Protein AF-A0A931H0Q5-F1 (afdb_monomer_lite)

pLDDT: mean 84.41, std 15.45, range [53.09, 98.56]

Foldseek 3Di:
DVVVVVVVVVVVVVVVVPPPPDPPVVPPDDPVDDDDQDDDDVVVVVVLVVVLVVLVVVLVVLVVQLVVDPDDVSNVVSVVVNVVSVVVNVVSVVVNVSNVVSD

Structure (mmCIF, N/CA/C/O backbone):
data_AF-A0A931H0Q5-F1
#
_entry.id   AF-A0A931H0Q5-F1
#
loop_
_atom_site.group_PDB
_atom_site.id
_atom_site.type_symbol
_atom_site.label_atom_id
_atom_site.label_alt_id
_atom_site.label_comp_id
_atom_site.label_asym_id
_atom_site.label_entity_id
_atom_site.label_seq_id
_atom_site.pdbx_PDB_ins_code
_atom_site.Cartn_x
_atom_site.Cartn_y
_atom_site.Cartn_z
_atom_site.occupancy
_atom_site.B_iso_or_equiv
_atom_site.auth_seq_id
_atom_site.auth_comp_id
_atom_site.auth_asym_id
_atom_site.auth_atom_id
_atom_site.pdbx_PDB_model_num
ATOM 1 N N . MET A 1 1 ? 8.421 55.128 8.361 1.00 53.09 1 MET A N 1
ATOM 2 C CA . MET A 1 1 ? 7.826 54.590 9.611 1.00 53.09 1 MET A CA 1
ATOM 3 C C . MET A 1 1 ? 6.605 53.692 9.401 1.00 53.09 1 MET A C 1
ATOM 5 O O . MET A 1 1 ? 6.525 52.691 10.092 1.00 53.09 1 MET A O 1
ATOM 9 N N . ARG A 1 2 ? 5.688 53.962 8.454 1.00 54.03 2 ARG A N 1
ATOM 10 C CA . ARG A 1 2 ? 4.506 53.096 8.216 1.00 54.03 2 ARG A CA 1
ATOM 11 C C . ARG A 1 2 ? 4.838 51.664 7.751 1.00 54.03 2 ARG A C 1
ATOM 13 O O . ARG A 1 2 ? 4.201 50.730 8.210 1.00 54.03 2 ARG A O 1
ATOM 20 N N . LEU A 1 3 ? 5.878 51.490 6.931 1.00 53.62 3 LEU A N 1
ATOM 21 C CA . LEU A 1 3 ? 6.306 50.177 6.411 1.00 53.62 3 LEU A CA 1
ATOM 22 C C . LEU A 1 3 ? 6.907 49.238 7.475 1.00 53.62 3 LEU A C 1
ATOM 24 O O . LEU A 1 3 ? 6.780 48.027 7.347 1.00 53.62 3 LEU A O 1
ATOM 28 N N . LEU A 1 4 ? 7.520 49.785 8.533 1.00 55.16 4 LEU A N 1
ATOM 29 C CA . LEU A 1 4 ? 8.087 49.005 9.645 1.00 55.16 4 LEU A CA 1
ATOM 30 C C . LEU A 1 4 ? 7.005 48.483 10.600 1.00 55.16 4 LEU A C 1
ATOM 32 O O . LEU A 1 4 ? 7.161 47.417 11.183 1.00 55.16 4 LEU A O 1
ATOM 36 N N . LEU A 1 5 ? 5.890 49.209 10.738 1.00 60.53 5 LEU A N 1
ATOM 37 C CA . LEU A 1 5 ? 4.767 48.764 11.564 1.00 60.53 5 LEU A CA 1
ATOM 38 C C . LEU A 1 5 ? 4.048 47.563 10.929 1.00 60.53 5 LEU A C 1
ATOM 40 O O . LEU A 1 5 ? 3.652 46.635 11.628 1.00 60.53 5 LEU A O 1
ATOM 44 N N . SER A 1 6 ? 3.910 47.568 9.599 1.00 62.16 6 SER A N 1
ATOM 45 C CA . SER A 1 6 ? 3.227 46.509 8.848 1.00 62.16 6 SER A CA 1
ATOM 46 C C . SER A 1 6 ? 3.966 45.169 8.906 1.00 62.16 6 SER A C 1
ATOM 48 O O . SER A 1 6 ? 3.329 44.129 9.056 1.00 62.16 6 SER A O 1
ATOM 50 N N . THR A 1 7 ? 5.300 45.175 8.835 1.00 64.62 7 THR A N 1
ATOM 51 C CA . THR A 1 7 ? 6.115 43.952 8.925 1.00 64.6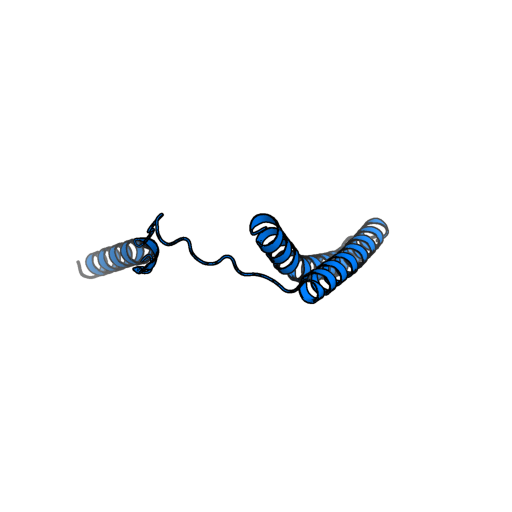2 7 THR A CA 1
ATOM 52 C C . THR A 1 7 ? 6.122 43.353 10.327 1.00 64.62 7 THR A C 1
ATOM 54 O O . THR A 1 7 ? 6.018 42.136 10.459 1.00 64.62 7 THR A O 1
ATOM 57 N N . VAL A 1 8 ? 6.160 44.182 11.375 1.00 68.75 8 VAL A N 1
ATOM 58 C CA . VAL A 1 8 ? 6.061 43.707 12.767 1.00 68.75 8 VAL A CA 1
ATOM 59 C C . VAL A 1 8 ? 4.688 43.077 13.043 1.00 68.75 8 VAL A C 1
ATOM 61 O O . VAL A 1 8 ? 4.612 42.031 13.686 1.00 68.75 8 VAL A O 1
ATOM 64 N N . LEU A 1 9 ? 3.608 43.647 12.497 1.00 65.75 9 LEU A N 1
ATOM 65 C CA . LEU A 1 9 ? 2.248 43.118 12.663 1.00 65.75 9 LEU A CA 1
ATOM 66 C C . LEU A 1 9 ? 2.040 41.769 11.943 1.00 65.75 9 LEU A C 1
ATOM 68 O O . LEU A 1 9 ? 1.378 40.874 12.473 1.00 65.75 9 LEU A O 1
ATOM 72 N N . LEU A 1 10 ? 2.638 41.592 1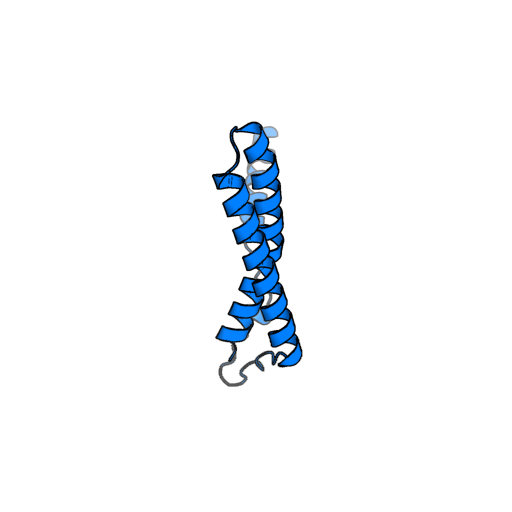0.760 1.00 65.31 10 LEU A N 1
ATOM 73 C CA . LEU A 1 10 ? 2.607 40.331 10.006 1.00 65.31 10 LEU A CA 1
ATOM 74 C C . LEU A 1 10 ? 3.381 39.213 10.720 1.00 65.31 10 LEU A C 1
ATOM 76 O O . LEU A 1 10 ? 2.886 38.091 10.823 1.00 65.31 10 LEU A O 1
ATOM 80 N N . LEU A 1 11 ? 4.555 39.527 11.275 1.00 62.38 11 LEU A N 1
ATOM 81 C CA . LEU A 1 11 ? 5.357 38.585 12.063 1.00 62.38 11 LEU A CA 1
ATOM 82 C C . LEU A 1 11 ? 4.653 38.161 13.359 1.00 62.38 11 LEU A C 1
ATOM 84 O O . LEU A 1 11 ? 4.619 36.972 13.669 1.00 62.38 11 LEU A O 1
ATOM 88 N N . ALA A 1 12 ? 4.028 39.097 14.078 1.00 61.41 12 ALA A N 1
ATOM 89 C CA . ALA A 1 12 ? 3.260 38.779 15.284 1.00 61.41 12 ALA A CA 1
ATOM 90 C C . ALA A 1 12 ? 2.064 37.853 14.983 1.00 61.41 12 ALA A C 1
ATOM 92 O O . ALA A 1 12 ? 1.782 36.926 15.742 1.00 61.41 12 ALA A O 1
ATOM 93 N N . SER A 1 13 ? 1.404 38.057 13.838 1.00 60.31 13 SER A N 1
ATOM 94 C CA . SER A 1 13 ? 0.270 37.232 13.398 1.00 60.31 13 SER A CA 1
ATOM 95 C C . SER A 1 13 ? 0.697 35.806 13.022 1.00 60.31 13 SER A C 1
ATOM 97 O O . SER A 1 13 ? -0.001 34.845 13.345 1.00 60.31 13 SER A O 1
ATOM 99 N N . ALA A 1 14 ? 1.872 35.650 12.400 1.00 60.75 14 ALA A N 1
ATOM 100 C CA . ALA A 1 14 ? 2.432 34.341 12.062 1.00 60.75 14 ALA A CA 1
ATOM 101 C C . ALA A 1 14 ? 2.768 33.512 13.316 1.00 60.75 14 ALA A C 1
ATOM 103 O O . ALA A 1 14 ? 2.457 32.322 13.364 1.00 60.75 14 ALA A O 1
ATOM 104 N N . VAL A 1 15 ? 3.321 34.143 14.359 1.00 60.41 15 VAL A N 1
ATOM 105 C CA . VAL A 1 15 ? 3.658 33.467 15.627 1.00 60.41 15 VAL A CA 1
ATOM 106 C C . VAL A 1 15 ? 2.401 33.025 16.386 1.00 60.41 15 VAL A C 1
ATOM 108 O O . VAL A 1 15 ? 2.367 31.919 16.918 1.00 60.41 15 VAL A O 1
ATOM 111 N N . LEU A 1 16 ? 1.334 33.830 16.374 1.00 57.47 16 LEU A N 1
ATOM 112 C CA . LEU A 1 16 ? 0.059 33.475 17.012 1.00 57.47 16 LEU A CA 1
ATOM 113 C C . LEU A 1 16 ? -0.684 32.345 16.280 1.00 57.47 16 LEU A C 1
ATOM 115 O O . LEU A 1 16 ? -1.355 31.545 16.925 1.00 57.47 16 LEU A O 1
ATOM 119 N N . SER A 1 17 ? -0.524 32.231 14.957 1.00 57.19 17 SER A N 1
ATOM 120 C CA . SER A 1 17 ? -1.108 31.131 14.170 1.00 57.19 17 SER A CA 1
ATOM 121 C C . SER A 1 17 ? -0.407 29.777 14.364 1.00 57.19 17 SER A C 1
ATOM 123 O O . SER A 1 17 ? -0.976 28.739 14.033 1.00 57.19 17 SER A O 1
ATOM 125 N N . GLY A 1 18 ? 0.816 29.779 14.913 1.00 53.47 18 GLY A N 1
ATOM 126 C CA . GLY A 1 18 ? 1.593 28.570 15.208 1.00 53.47 18 GLY A CA 1
ATOM 127 C C . GLY A 1 18 ? 1.211 27.883 16.522 1.00 53.47 18 GLY A C 1
ATOM 128 O O . GLY A 1 18 ? 1.576 26.728 16.742 1.00 53.47 18 GLY A O 1
ATOM 129 N N . CYS A 1 19 ? 0.447 28.555 17.387 1.00 60.47 19 CYS A N 1
ATOM 130 C CA . CYS A 1 19 ? -0.138 27.937 18.567 1.00 60.47 19 CYS A CA 1
ATOM 131 C C . CYS A 1 19 ? -1.377 27.152 18.135 1.00 60.47 19 CYS A C 1
ATOM 133 O O . CYS A 1 19 ? -2.483 27.688 18.095 1.00 60.47 19 CYS A O 1
ATOM 135 N N . ALA A 1 20 ? -1.192 25.876 17.796 1.00 60.34 20 ALA A N 1
ATOM 136 C CA . ALA A 1 20 ? -2.296 24.938 17.674 1.00 60.34 20 ALA A CA 1
ATOM 137 C C . ALA A 1 20 ? -3.119 24.996 18.971 1.00 60.34 20 ALA A C 1
ATOM 139 O O . ALA A 1 20 ? -2.680 24.514 20.016 1.00 60.34 20 ALA A O 1
ATOM 140 N N . VAL A 1 21 ? -4.286 25.642 18.925 1.00 69.75 21 VAL A N 1
ATOM 141 C CA . VAL A 1 21 ? -5.230 25.661 20.042 1.00 69.75 21 VAL A CA 1
ATOM 142 C C . VAL A 1 21 ? -5.702 24.227 20.211 1.00 69.75 21 VAL A C 1
ATOM 144 O O . VAL A 1 21 ? -6.537 23.737 19.450 1.00 69.75 21 VAL A O 1
ATOM 147 N N . ALA A 1 22 ? -5.109 23.525 21.174 1.00 66.38 22 ALA A N 1
ATOM 148 C CA . ALA A 1 22 ? -5.584 22.213 21.553 1.00 66.38 22 ALA A CA 1
ATOM 149 C C . ALA A 1 22 ? -7.046 22.369 22.005 1.00 66.38 22 ALA A C 1
ATOM 151 O O . ALA A 1 22 ? -7.350 23.276 22.789 1.00 66.38 22 ALA A O 1
ATOM 152 N N . PRO A 1 23 ? -7.976 21.536 21.505 1.00 74.00 23 PRO A N 1
ATOM 153 C CA . PRO A 1 23 ? -9.358 21.603 21.952 1.00 74.00 23 PRO A CA 1
ATOM 154 C C . PRO A 1 23 ? -9.397 21.402 23.470 1.00 74.00 23 PRO A C 1
ATOM 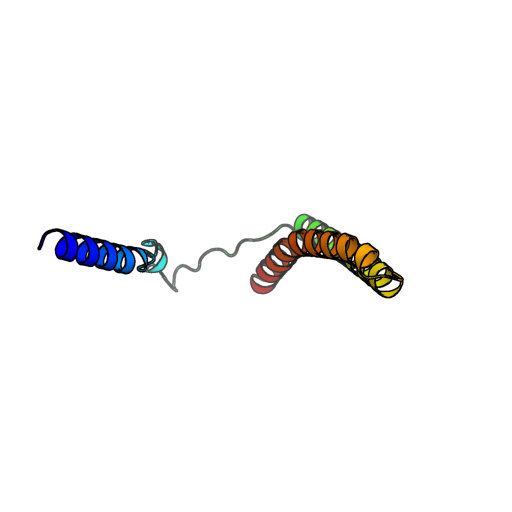156 O O . PRO A 1 23 ? -8.604 20.635 24.011 1.00 74.00 23 PRO A O 1
ATOM 159 N N . ALA A 1 24 ? -10.327 22.052 24.176 1.00 71.75 24 ALA A N 1
ATOM 160 C CA . ALA A 1 24 ? -10.413 21.965 25.641 1.00 71.75 24 ALA A CA 1
ATOM 161 C C . ALA A 1 24 ? -10.519 20.513 26.164 1.00 71.75 24 ALA A C 1
ATOM 163 O O . ALA A 1 24 ? -10.142 20.227 27.299 1.00 71.75 24 ALA A O 1
ATOM 164 N N . SER A 1 25 ? -10.990 19.581 25.326 1.00 71.94 25 SER A N 1
ATOM 165 C CA . SER A 1 25 ? -11.005 18.141 25.595 1.00 71.94 25 SER A CA 1
ATOM 166 C C . SER A 1 25 ? -9.613 17.518 25.757 1.00 71.94 25 SER A C 1
ATOM 168 O O . SER A 1 25 ? -9.492 16.517 26.455 1.00 71.94 25 SER A O 1
ATOM 170 N N . ALA A 1 26 ? -8.562 18.100 25.171 1.00 70.12 26 ALA A N 1
ATOM 171 C CA . ALA A 1 26 ? -7.187 17.604 25.260 1.00 70.12 26 ALA A CA 1
ATOM 172 C C . ALA A 1 26 ? -6.598 17.702 26.680 1.00 70.12 26 ALA A C 1
ATOM 174 O O . ALA A 1 26 ? -5.667 16.974 27.005 1.00 70.12 26 ALA A O 1
ATOM 175 N N . TYR A 1 27 ? -7.162 18.561 27.536 1.00 70.25 27 TYR A N 1
ATOM 176 C CA . TYR A 1 27 ? -6.729 18.748 28.926 1.00 70.25 27 TYR A CA 1
ATOM 177 C C . TYR A 1 27 ? -7.597 17.993 29.942 1.00 70.25 27 TYR A C 1
ATOM 179 O O . TYR A 1 27 ? -7.384 18.118 31.144 1.00 70.25 27 TYR A O 1
ATOM 187 N N . ARG A 1 28 ? -8.586 17.213 29.485 1.00 72.06 28 ARG A N 1
ATOM 188 C CA . ARG A 1 28 ? -9.506 16.448 30.345 1.00 72.06 28 ARG A CA 1
ATOM 189 C C . ARG A 1 28 ? -9.142 14.965 30.408 1.00 72.06 28 ARG A C 1
ATOM 191 O O . ARG A 1 28 ? -10.021 14.111 30.332 1.00 72.06 28 ARG A O 1
ATOM 198 N N . PHE A 1 29 ? -7.852 14.650 30.502 1.00 73.19 29 PHE A N 1
ATOM 199 C CA . PHE A 1 29 ? -7.439 13.270 30.736 1.00 73.19 29 PHE A CA 1
ATOM 200 C C . PHE A 1 29 ? -7.824 12.865 32.164 1.00 73.19 29 PHE A C 1
ATOM 202 O O . PHE A 1 29 ? -7.183 13.284 33.125 1.00 73.19 29 PHE A O 1
ATOM 209 N N . ASP A 1 30 ? -8.889 12.076 32.289 1.00 78.88 30 ASP A N 1
ATOM 210 C CA . ASP A 1 30 ? -9.321 11.467 33.543 1.00 78.88 30 ASP A CA 1
ATOM 211 C C . ASP A 1 30 ? -8.990 9.963 33.508 1.00 78.88 30 ASP A C 1
ATOM 213 O O . ASP A 1 30 ? -9.652 9.208 32.790 1.00 78.88 30 ASP A O 1
ATOM 217 N N . PRO A 1 31 ? -7.976 9.495 34.262 1.00 76.19 31 PRO A N 1
ATOM 218 C CA . PRO A 1 31 ? -7.607 8.082 34.284 1.00 76.19 31 PRO A CA 1
ATOM 219 C C . PRO A 1 31 ? -8.684 7.196 34.930 1.00 76.19 31 PRO A C 1
ATOM 221 O O . PRO A 1 31 ? -8.632 5.977 34.782 1.00 76.19 31 PRO A O 1
ATOM 224 N N . THR A 1 32 ? -9.656 7.785 35.635 1.00 83.69 32 THR A N 1
ATOM 225 C CA . THR A 1 32 ? -10.775 7.063 36.256 1.00 83.69 32 THR A CA 1
ATOM 226 C C . THR A 1 32 ? -11.954 6.856 35.301 1.00 83.69 32 THR A C 1
ATOM 228 O O . THR A 1 32 ? -12.809 6.012 35.563 1.00 83.69 32 THR A O 1
ATOM 231 N N . GLN A 1 33 ? -11.971 7.558 34.160 1.00 77.94 33 GLN A N 1
ATOM 232 C CA . GLN A 1 33 ? -12.976 7.424 33.100 1.00 77.94 33 GLN A CA 1
ATOM 233 C C . GLN A 1 33 ? -12.303 7.135 31.749 1.00 77.94 33 GLN A C 1
ATOM 235 O O . GLN A 1 33 ? -12.225 8.012 30.882 1.00 77.94 33 GLN A O 1
ATOM 240 N N . PRO A 1 34 ? -11.793 5.906 31.538 1.00 73.62 34 PRO A N 1
ATOM 241 C CA . PRO A 1 34 ? -11.153 5.550 30.280 1.00 73.62 34 PRO A CA 1
ATOM 242 C C . PRO A 1 34 ? -12.147 5.676 29.120 1.00 73.62 34 PRO A C 1
ATOM 244 O O . PRO A 1 34 ? -13.268 5.169 29.180 1.00 73.62 34 PRO A O 1
ATOM 247 N N . GLN A 1 35 ? -11.732 6.341 28.039 1.00 72.31 35 GLN A N 1
ATOM 248 C CA . GLN A 1 35 ? -12.556 6.423 26.836 1.00 72.31 35 GLN A CA 1
ATOM 249 C C . GLN A 1 35 ? -12.773 5.027 26.247 1.00 72.31 35 GLN A C 1
ATOM 251 O O . GLN A 1 35 ? -11.834 4.235 26.125 1.00 72.31 35 GLN A O 1
ATOM 256 N N . ALA A 1 36 ? -14.014 4.737 25.854 1.00 71.56 36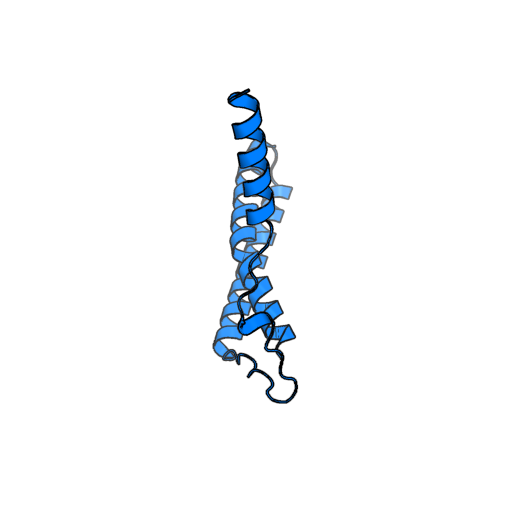 ALA A N 1
ATOM 257 C CA . ALA A 1 36 ? -14.343 3.486 25.192 1.00 71.56 36 ALA A CA 1
ATOM 258 C C . ALA A 1 36 ? -13.541 3.365 23.888 1.00 71.56 36 ALA A C 1
ATOM 260 O O . ALA A 1 36 ? -13.625 4.223 23.005 1.00 71.56 36 ALA A O 1
ATOM 261 N N . LYS A 1 37 ? -12.754 2.292 23.764 1.00 71.50 37 LYS A N 1
ATOM 262 C CA . LYS A 1 37 ? -12.021 2.009 22.530 1.00 71.50 37 LYS A CA 1
ATOM 263 C C . LYS A 1 37 ? -13.018 1.748 21.400 1.00 71.50 37 LYS A C 1
ATOM 265 O O . LYS A 1 37 ? -13.983 1.005 21.576 1.00 71.50 37 LYS A O 1
ATOM 270 N N . ARG A 1 38 ? -12.769 2.330 20.224 1.00 73.00 38 ARG A N 1
ATOM 271 C CA . ARG A 1 38 ? -13.574 2.064 19.027 1.00 73.00 38 ARG A CA 1
ATOM 272 C C . ARG A 1 38 ? -13.450 0.586 18.658 1.00 73.00 38 ARG A C 1
ATOM 274 O O . ARG A 1 38 ? -12.380 0.132 18.267 1.00 73.00 38 ARG A O 1
ATOM 281 N N . THR A 1 39 ? -14.550 -0.149 18.739 1.00 81.00 39 THR A N 1
ATOM 282 C CA . THR A 1 39 ? -14.653 -1.508 18.207 1.00 81.00 39 THR A CA 1
ATOM 283 C C . THR A 1 39 ? -15.015 -1.440 16.728 1.00 81.00 39 THR A C 1
ATOM 285 O O . THR A 1 39 ? -16.000 -0.813 16.340 1.00 81.00 39 THR A O 1
ATOM 288 N N . VAL A 1 40 ? -14.184 -2.055 15.883 1.00 85.81 40 VAL A N 1
ATOM 289 C CA . VAL A 1 40 ? -14.451 -2.189 14.445 1.00 85.81 40 VAL A CA 1
ATOM 290 C C . VAL A 1 40 ? -14.971 -3.604 14.175 1.00 85.81 40 VAL A C 1
ATOM 292 O O . VAL A 1 40 ? -14.300 -4.563 14.574 1.00 85.81 40 VAL A O 1
ATOM 295 N N . PRO A 1 41 ? -16.143 -3.751 13.529 1.00 91.19 41 PRO A N 1
ATOM 296 C CA . PRO A 1 41 ? -16.695 -5.048 13.147 1.00 91.19 41 PRO A CA 1
ATOM 297 C C . PRO A 1 41 ? -15.718 -5.890 12.313 1.00 91.19 41 PRO A C 1
ATOM 299 O O . PRO A 1 41 ? -14.960 -5.363 11.497 1.00 91.19 41 PRO A O 1
ATOM 302 N N . MET A 1 42 ? -15.694 -7.207 12.539 1.00 89.94 42 MET A N 1
ATOM 303 C CA . MET A 1 42 ? -14.677 -8.081 11.937 1.00 89.94 42 MET A CA 1
ATOM 304 C C . MET A 1 42 ? -14.820 -8.199 10.413 1.00 89.94 42 MET A C 1
ATOM 306 O O . MET A 1 42 ? -13.816 -8.282 9.714 1.00 89.94 42 MET A O 1
ATOM 310 N N . ASP A 1 43 ? -16.042 -8.145 9.892 1.00 93.94 43 ASP A N 1
ATOM 311 C CA . ASP A 1 43 ? -16.350 -8.070 8.460 1.00 93.94 43 ASP A CA 1
ATOM 312 C C . ASP A 1 43 ? -15.691 -6.852 7.790 1.00 93.94 43 ASP A C 1
ATOM 314 O O . ASP A 1 43 ? -15.095 -6.982 6.721 1.00 93.94 43 ASP A O 1
ATOM 318 N N . GLN A 1 44 ? -15.699 -5.692 8.455 1.00 93.25 44 GLN A N 1
ATOM 319 C CA . GLN A 1 44 ? -15.017 -4.491 7.962 1.00 93.25 44 GLN A CA 1
ATOM 320 C C . GLN A 1 44 ? -13.496 -4.671 7.951 1.00 93.25 44 GLN A C 1
ATOM 322 O O . GLN A 1 44 ? -12.829 -4.250 7.007 1.00 93.25 44 GLN A O 1
ATOM 327 N N . VAL A 1 45 ? -12.940 -5.342 8.965 1.00 93.88 45 VAL A N 1
ATOM 328 C CA . VAL A 1 45 ? -11.501 -5.649 9.022 1.00 93.88 45 VAL A CA 1
ATOM 329 C C . VAL A 1 45 ? -11.090 -6.611 7.904 1.00 93.88 45 VAL A C 1
ATOM 331 O O . VAL A 1 45 ? -10.030 -6.427 7.306 1.00 93.88 45 VAL A O 1
ATOM 334 N N . VAL A 1 46 ? -11.910 -7.622 7.598 1.00 95.75 46 VAL A N 1
ATOM 335 C CA . VAL A 1 46 ? -11.657 -8.544 6.477 1.00 95.75 46 VAL A CA 1
ATOM 336 C C . VAL A 1 46 ? -11.688 -7.787 5.150 1.00 95.75 46 VAL A C 1
ATOM 338 O O . VAL A 1 46 ? -10.710 -7.839 4.410 1.00 95.75 46 VAL A O 1
ATOM 341 N N . ALA A 1 47 ? -12.735 -6.998 4.892 1.00 96.12 47 ALA A N 1
ATOM 342 C CA . ALA A 1 47 ? -12.846 -6.219 3.659 1.00 96.12 47 ALA A CA 1
ATOM 343 C C . ALA A 1 47 ? -11.671 -5.239 3.467 1.00 96.12 47 ALA A C 1
ATOM 345 O O . ALA A 1 47 ? -11.161 -5.067 2.356 1.00 96.12 47 ALA A O 1
ATOM 346 N N . LEU A 1 48 ? -11.210 -4.613 4.555 1.00 96.31 48 LEU A N 1
ATOM 347 C CA . LEU A 1 48 ? -10.059 -3.715 4.539 1.00 96.31 48 LEU A CA 1
ATOM 348 C C . LEU A 1 48 ? -8.758 -4.462 4.205 1.00 96.31 48 LEU A C 1
ATOM 350 O O . LEU A 1 48 ? -7.991 -4.006 3.354 1.00 96.31 48 LEU A O 1
ATOM 354 N N . ASN A 1 49 ? -8.529 -5.624 4.823 1.00 97.19 49 ASN A N 1
ATOM 355 C CA . ASN A 1 49 ? -7.376 -6.478 4.527 1.00 97.19 49 ASN A CA 1
ATOM 356 C C . ASN A 1 49 ? -7.380 -6.969 3.077 1.00 97.19 49 ASN A C 1
ATOM 358 O O . ASN A 1 49 ? -6.354 -6.870 2.403 1.00 97.19 49 ASN A O 1
ATOM 362 N N . ASP A 1 50 ? -8.525 -7.428 2.570 1.00 98.12 50 ASP A N 1
ATOM 363 C CA . ASP A 1 50 ? -8.666 -7.869 1.179 1.00 98.12 50 ASP A CA 1
ATOM 364 C C . ASP A 1 50 ? -8.320 -6.737 0.215 1.00 98.12 50 ASP A C 1
ATOM 366 O O . ASP A 1 50 ? -7.593 -6.922 -0.768 1.00 98.12 50 ASP A O 1
ATOM 370 N N . ARG A 1 51 ? -8.784 -5.520 0.518 1.00 98.19 51 ARG A N 1
ATOM 371 C CA . ARG A 1 51 ? -8.487 -4.357 -0.309 1.00 98.19 51 ARG A CA 1
ATOM 372 C C . ARG A 1 51 ? -7.001 -4.004 -0.303 1.00 98.19 51 ARG A C 1
ATOM 374 O O . ARG A 1 51 ? -6.449 -3.680 -1.358 1.00 98.19 51 ARG A O 1
ATOM 381 N N . VAL A 1 52 ? -6.354 -4.071 0.858 1.00 98.31 52 VAL A N 1
ATOM 382 C CA . VAL A 1 52 ? -4.905 -3.873 0.984 1.00 98.31 52 VAL A CA 1
ATOM 383 C C . VAL A 1 52 ? -4.157 -4.936 0.186 1.00 98.31 52 VAL A C 1
ATOM 385 O O . VAL A 1 52 ? -3.312 -4.578 -0.631 1.00 98.31 52 VAL A O 1
ATOM 388 N N . ALA A 1 53 ? -4.511 -6.214 0.326 1.00 98.31 53 ALA A N 1
ATOM 389 C CA . ALA A 1 53 ? -3.892 -7.308 -0.419 1.00 98.31 53 ALA A CA 1
ATOM 390 C C . ALA A 1 53 ? -3.999 -7.106 -1.942 1.00 98.31 53 ALA A C 1
ATOM 392 O O . ALA A 1 53 ? -2.998 -7.207 -2.653 1.00 98.31 53 ALA A O 1
ATOM 393 N N . GLN A 1 54 ? -5.175 -6.718 -2.446 1.00 98.50 54 GLN A N 1
ATOM 394 C CA . GLN A 1 54 ? -5.367 -6.398 -3.866 1.00 98.50 54 GLN A CA 1
ATOM 395 C C . GLN A 1 54 ? -4.447 -5.266 -4.340 1.00 98.50 54 GLN A C 1
ATOM 397 O O . GLN A 1 54 ? -3.822 -5.368 -5.396 1.00 98.50 54 GLN A O 1
ATOM 402 N N . LEU A 1 55 ? -4.348 -4.178 -3.573 1.00 98.50 55 LEU A N 1
ATOM 403 C CA . LEU A 1 55 ? -3.491 -3.045 -3.926 1.00 98.50 55 LEU A CA 1
ATOM 404 C C . LEU A 1 55 ? -1.999 -3.403 -3.848 1.00 98.50 55 LEU A C 1
ATOM 406 O O . LEU A 1 55 ? -1.221 -2.902 -4.656 1.00 98.50 55 LEU A O 1
ATOM 410 N N . GLN A 1 56 ? -1.595 -4.284 -2.930 1.00 98.44 56 GLN A N 1
ATOM 411 C CA . GLN A 1 56 ? -0.225 -4.802 -2.846 1.00 98.44 56 GLN A CA 1
ATOM 412 C C . GLN A 1 56 ? 0.145 -5.619 -4.087 1.00 98.44 56 GLN A C 1
ATOM 414 O O . GLN A 1 56 ? 1.221 -5.415 -4.651 1.00 98.44 56 GLN A O 1
ATOM 419 N N . ILE A 1 57 ? -0.761 -6.488 -4.550 1.00 98.56 57 ILE A N 1
ATOM 420 C CA . ILE A 1 57 ? -0.587 -7.248 -5.796 1.00 98.56 57 ILE A CA 1
ATOM 421 C C . ILE A 1 57 ? -0.415 -6.281 -6.972 1.00 98.56 57 ILE A C 1
ATOM 423 O O . ILE A 1 57 ? 0.596 -6.339 -7.667 1.00 98.56 57 ILE A O 1
ATOM 427 N N . GLN A 1 58 ? -1.323 -5.310 -7.127 1.00 98.50 58 GLN A N 1
ATOM 428 C CA . GLN A 1 58 ? -1.229 -4.297 -8.190 1.00 98.50 58 GLN A CA 1
ATOM 429 C C . GLN A 1 58 ? 0.081 -3.502 -8.122 1.00 98.50 58 GLN A C 1
ATOM 431 O O . GLN A 1 58 ? 0.717 -3.239 -9.142 1.00 98.50 58 GLN A O 1
ATOM 436 N N . ARG A 1 59 ? 0.519 -3.126 -6.915 1.00 98.50 59 ARG A N 1
ATOM 437 C CA . ARG A 1 59 ? 1.789 -2.422 -6.711 1.00 98.50 59 ARG A CA 1
ATOM 438 C C . ARG A 1 59 ? 2.970 -3.264 -7.191 1.00 98.50 59 ARG A C 1
ATOM 440 O O . ARG A 1 59 ? 3.882 -2.727 -7.816 1.00 98.50 59 ARG A O 1
ATOM 447 N N . ASN A 1 60 ? 2.970 -4.559 -6.886 1.00 98.56 60 ASN A N 1
ATOM 448 C CA . AS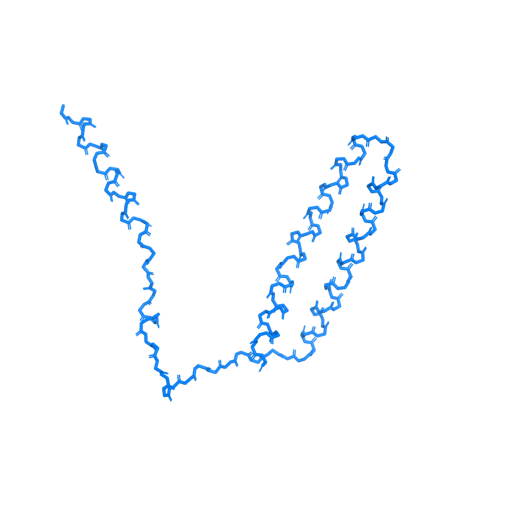N A 1 60 ? 4.036 -5.472 -7.285 1.00 98.56 60 ASN A CA 1
ATOM 449 C C . ASN A 1 60 ? 4.052 -5.690 -8.805 1.00 98.56 60 ASN A C 1
ATOM 451 O O . ASN A 1 60 ? 5.127 -5.621 -9.400 1.00 98.56 60 ASN A O 1
ATOM 455 N N . ASP A 1 61 ? 2.888 -5.819 -9.440 1.00 98.56 61 ASP A N 1
ATOM 456 C CA . ASP A 1 61 ? 2.767 -5.893 -10.901 1.00 98.56 61 ASP A CA 1
ATOM 457 C C . ASP A 1 61 ? 3.336 -4.648 -11.590 1.00 98.56 61 ASP A C 1
ATOM 459 O O . ASP A 1 61 ? 4.116 -4.747 -12.540 1.00 98.56 61 ASP A O 1
ATOM 463 N N . VAL A 1 62 ? 3.009 -3.450 -11.092 1.00 98.44 62 VAL A N 1
ATOM 464 C CA . VAL A 1 62 ? 3.566 -2.202 -11.639 1.00 98.44 62 VAL A CA 1
ATOM 465 C C . VAL A 1 62 ? 5.083 -2.154 -11.456 1.00 98.44 62 VAL A C 1
ATOM 467 O O . VAL A 1 62 ? 5.794 -1.763 -12.380 1.00 98.44 62 VAL A O 1
ATOM 470 N N . ARG A 1 63 ? 5.612 -2.601 -10.310 1.00 98.44 63 ARG A N 1
ATOM 471 C CA . ARG A 1 63 ? 7.068 -2.689 -10.092 1.00 98.44 63 ARG A CA 1
ATOM 472 C C . ARG A 1 63 ? 7.741 -3.650 -11.073 1.00 98.44 63 ARG A C 1
ATOM 474 O O . ARG A 1 63 ? 8.808 -3.319 -11.583 1.00 98.44 63 ARG A O 1
ATOM 481 N N . ALA A 1 64 ? 7.120 -4.791 -11.368 1.00 98.50 64 ALA A N 1
ATOM 482 C CA . ALA A 1 64 ? 7.622 -5.732 -12.367 1.00 98.50 64 ALA A CA 1
ATOM 483 C C . ALA A 1 64 ? 7.635 -5.104 -13.772 1.00 98.50 64 ALA A C 1
ATOM 485 O O . ALA A 1 64 ? 8.646 -5.169 -14.472 1.00 98.50 64 ALA A O 1
ATOM 486 N N . ARG A 1 65 ? 6.561 -4.399 -14.152 1.00 98.25 65 ARG A N 1
ATOM 487 C CA . ARG A 1 65 ? 6.483 -3.651 -15.420 1.00 98.25 65 ARG A CA 1
ATOM 488 C C . ARG A 1 65 ? 7.547 -2.553 -15.514 1.00 98.25 65 ARG A C 1
ATOM 490 O O . ARG A 1 65 ? 8.143 -2.389 -16.571 1.00 98.25 65 ARG A O 1
ATOM 497 N N . ILE A 1 66 ? 7.826 -1.831 -14.423 1.00 98.19 66 ILE A N 1
ATOM 498 C CA . ILE A 1 66 ? 8.902 -0.820 -14.371 1.00 98.19 66 ILE A CA 1
ATOM 499 C C . ILE A 1 66 ? 10.265 -1.469 -14.614 1.00 98.19 66 ILE A C 1
ATOM 501 O O . ILE A 1 66 ? 11.059 -0.934 -15.387 1.00 98.19 66 ILE A O 1
ATOM 505 N N . ALA A 1 67 ? 10.533 -2.611 -13.974 1.00 97.69 67 ALA A N 1
ATOM 506 C CA . ALA A 1 67 ? 11.792 -3.335 -14.135 1.00 97.69 67 ALA A CA 1
ATOM 507 C C . ALA A 1 67 ? 11.996 -3.834 -15.576 1.00 97.69 67 ALA A C 1
ATOM 509 O O . ALA A 1 67 ? 13.117 -3.808 -16.075 1.00 97.69 67 ALA A O 1
ATOM 510 N N . ALA A 1 68 ? 10.914 -4.235 -16.249 1.00 98.00 68 ALA A N 1
ATOM 511 C CA . ALA A 1 68 ? 10.937 -4.697 -17.635 1.00 98.00 68 ALA A CA 1
ATOM 512 C C . ALA A 1 68 ? 10.935 -3.564 -18.682 1.00 98.00 68 ALA A C 1
ATOM 514 O O . ALA A 1 68 ? 11.202 -3.816 -19.855 1.00 98.00 68 ALA A O 1
ATOM 515 N N . ALA A 1 69 ? 10.616 -2.324 -18.298 1.00 97.56 69 ALA A N 1
ATOM 516 C CA . ALA A 1 69 ? 10.471 -1.224 -19.246 1.00 97.56 69 ALA A CA 1
ATOM 517 C C . ALA A 1 69 ? 11.831 -0.809 -19.855 1.00 97.56 69 ALA A C 1
ATOM 519 O O . ALA A 1 69 ? 12.782 -0.555 -19.097 1.00 97.56 69 ALA A O 1
ATOM 520 N N . PRO A 1 70 ? 11.921 -0.688 -21.197 1.00 95.31 70 PRO A N 1
ATOM 521 C CA . PRO A 1 70 ? 13.191 -0.515 -21.906 1.00 95.31 70 PRO A CA 1
ATOM 522 C C . PRO A 1 70 ? 13.768 0.900 -21.793 1.00 95.31 70 PRO A C 1
ATOM 524 O O . PRO A 1 70 ? 14.981 1.072 -21.865 1.00 95.31 70 PRO A O 1
ATOM 527 N N . ASP A 1 71 ? 12.922 1.910 -21.592 1.00 96.12 71 ASP A N 1
ATOM 528 C CA . ASP A 1 71 ? 13.321 3.315 -21.609 1.00 96.12 71 ASP A CA 1
ATOM 529 C C . ASP A 1 71 ? 12.671 4.137 -20.482 1.00 96.12 71 ASP A C 1
ATOM 531 O O . ASP A 1 71 ? 11.707 3.728 -19.824 1.00 96.12 71 ASP A O 1
ATOM 535 N N . THR A 1 72 ? 13.223 5.328 -20.252 1.00 95.25 72 THR A N 1
ATOM 536 C CA . THR A 1 72 ? 12.808 6.236 -19.175 1.00 95.25 72 THR A CA 1
ATOM 537 C C . THR A 1 72 ? 11.398 6.794 -19.367 1.00 95.25 72 THR A C 1
ATOM 539 O O . THR A 1 72 ? 10.685 6.972 -18.378 1.00 95.25 72 THR A O 1
ATOM 542 N N . TRP A 1 73 ? 10.963 7.046 -20.603 1.00 94.50 73 TRP A N 1
ATOM 543 C CA . TRP A 1 73 ? 9.635 7.599 -20.875 1.00 94.50 73 TRP A CA 1
ATOM 544 C C . TRP A 1 73 ? 8.544 6.578 -20.557 1.00 94.50 73 TRP A C 1
ATOM 546 O O . TRP A 1 73 ? 7.577 6.907 -19.867 1.00 94.50 73 TRP A O 1
ATOM 556 N N . SER A 1 74 ? 8.757 5.319 -20.942 1.00 92.94 74 SER A N 1
ATOM 557 C CA . SER A 1 74 ? 7.890 4.197 -20.566 1.00 92.94 74 SER A CA 1
ATOM 558 C C . SER A 1 74 ? 7.799 4.026 -19.043 1.00 92.94 74 SER A C 1
ATOM 560 O O . SER A 1 74 ? 6.717 3.799 -18.496 1.00 92.94 74 SER A O 1
ATOM 562 N N . ARG A 1 75 ? 8.916 4.197 -18.320 1.00 97.12 75 ARG A N 1
ATOM 563 C CA . ARG A 1 75 ? 8.943 4.129 -16.846 1.00 97.12 75 ARG A CA 1
ATOM 564 C C . ARG A 1 75 ? 8.206 5.288 -16.178 1.00 97.12 75 ARG A C 1
ATOM 566 O O . ARG A 1 75 ? 7.588 5.079 -15.137 1.00 97.12 75 ARG A O 1
ATOM 573 N N . LEU A 1 76 ? 8.242 6.491 -16.752 1.00 96.94 76 LEU A N 1
ATOM 574 C CA . LEU A 1 76 ? 7.636 7.683 -16.152 1.00 96.94 76 LEU A CA 1
ATOM 575 C C . LEU A 1 76 ? 6.124 7.515 -15.933 1.00 96.94 76 LEU A C 1
ATOM 577 O O . LEU A 1 76 ? 5.621 7.788 -14.842 1.00 96.94 76 LEU A O 1
ATOM 581 N N . ALA A 1 77 ? 5.409 6.995 -16.934 1.00 94.62 77 ALA A N 1
ATOM 582 C CA . ALA A 1 77 ? 3.977 6.717 -16.815 1.00 94.62 77 ALA A CA 1
ATOM 583 C C . ALA A 1 77 ? 3.678 5.672 -15.720 1.00 94.62 77 ALA A C 1
ATOM 585 O O . ALA A 1 77 ? 2.736 5.832 -14.936 1.00 94.62 77 ALA A O 1
ATOM 586 N N . LEU A 1 78 ? 4.518 4.637 -15.622 1.00 98.06 78 LEU A N 1
ATOM 587 C CA . LEU A 1 78 ? 4.396 3.579 -14.617 1.00 98.06 78 LEU A CA 1
ATOM 588 C C . LEU A 1 78 ? 4.672 4.084 -13.196 1.00 98.06 78 LEU A C 1
ATOM 590 O O . LEU A 1 78 ? 3.986 3.672 -12.264 1.00 98.06 78 LEU A O 1
ATOM 594 N N . TYR A 1 79 ? 5.609 5.017 -13.005 1.00 98.19 79 TYR A N 1
ATOM 595 C CA . TYR A 1 79 ? 5.805 5.663 -11.703 1.00 98.19 79 TYR A CA 1
ATOM 596 C C . TYR A 1 79 ? 4.578 6.470 -11.269 1.00 98.19 79 TYR A C 1
ATOM 598 O O . TYR A 1 79 ? 4.205 6.434 -10.096 1.00 98.19 79 TYR A O 1
ATOM 606 N N . GLY A 1 80 ? 3.899 7.137 -12.207 1.00 97.25 80 GLY A N 1
ATOM 607 C CA . GLY A 1 80 ? 2.623 7.798 -11.932 1.00 97.25 80 GLY A CA 1
ATOM 608 C C . GLY A 1 80 ? 1.525 6.814 -11.505 1.00 97.25 80 GLY A C 1
ATOM 609 O O . GLY A 1 80 ? 0.732 7.108 -10.609 1.00 97.25 80 GLY A O 1
ATOM 610 N N . GLU A 1 81 ? 1.477 5.627 -12.114 1.00 97.62 81 GLU A N 1
ATOM 611 C CA . GLU A 1 81 ? 0.589 4.534 -11.694 1.00 97.62 81 GLU A CA 1
ATOM 612 C C . GLU A 1 81 ? 0.940 4.015 -10.293 1.00 97.62 81 GLU A C 1
ATOM 614 O O . GLU A 1 81 ? 0.064 3.928 -9.429 1.00 97.62 81 GLU A O 1
ATOM 619 N N . LEU A 1 82 ? 2.226 3.770 -10.036 1.00 98.31 82 LEU A N 1
ATOM 620 C CA . LEU A 1 82 ? 2.735 3.320 -8.744 1.00 98.31 82 LEU A CA 1
ATOM 621 C C . LEU A 1 82 ? 2.390 4.310 -7.623 1.00 98.31 82 LEU A C 1
ATOM 623 O O . LEU A 1 82 ? 1.939 3.901 -6.552 1.00 98.31 82 LEU A O 1
ATOM 627 N N . HIS A 1 83 ? 2.541 5.611 -7.881 1.00 98.25 83 HIS A N 1
ATOM 628 C CA . HIS A 1 83 ? 2.196 6.664 -6.930 1.00 98.25 83 HIS A CA 1
ATOM 629 C C . HIS A 1 83 ? 0.696 6.678 -6.606 1.00 98.25 83 HIS A C 1
ATOM 631 O O . HIS A 1 83 ? 0.318 6.741 -5.438 1.00 98.25 83 HIS A O 1
ATOM 637 N N . ARG A 1 84 ? -0.174 6.541 -7.618 1.00 98.38 84 ARG A N 1
ATOM 638 C CA . ARG A 1 84 ? -1.632 6.459 -7.415 1.00 98.38 84 ARG A CA 1
ATOM 639 C C . ARG A 1 84 ? -2.033 5.252 -6.568 1.00 98.38 84 ARG A C 1
ATOM 641 O O . ARG A 1 84 ? -2.918 5.377 -5.723 1.00 98.38 84 ARG A O 1
ATOM 648 N N . ILE A 1 85 ? -1.392 4.099 -6.772 1.00 98.38 85 ILE A N 1
ATOM 649 C CA . ILE A 1 85 ? -1.616 2.912 -5.933 1.00 98.38 85 ILE A CA 1
ATOM 650 C C . ILE A 1 85 ? -1.159 3.193 -4.498 1.00 98.38 85 ILE A C 1
ATOM 652 O O . ILE A 1 85 ? -1.926 2.960 -3.566 1.00 98.38 85 ILE A O 1
ATOM 656 N N . GLY A 1 86 ? 0.035 3.764 -4.312 1.00 98.12 86 GLY A N 1
ATOM 657 C CA . GLY A 1 86 ? 0.552 4.143 -2.994 1.00 98.12 86 GLY A CA 1
ATOM 658 C C . GLY A 1 86 ? -0.366 5.110 -2.237 1.00 98.12 86 GLY A C 1
ATOM 659 O O . GLY A 1 86 ? -0.643 4.898 -1.058 1.00 98.12 86 GLY A O 1
ATOM 660 N N . ALA A 1 87 ? -0.915 6.116 -2.924 1.00 98.50 87 ALA A N 1
ATOM 661 C CA . ALA A 1 87 ? -1.857 7.076 -2.347 1.00 98.50 87 ALA 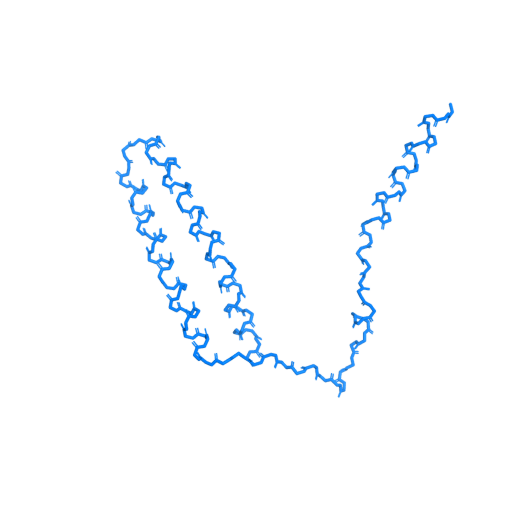A CA 1
ATOM 662 C C . ALA A 1 87 ? -3.163 6.420 -1.863 1.00 98.50 87 ALA A C 1
ATOM 664 O O . ALA A 1 87 ? -3.742 6.861 -0.873 1.00 98.50 87 ALA A O 1
ATOM 665 N N . ARG A 1 88 ? -3.616 5.350 -2.531 1.00 98.31 88 ARG A N 1
ATOM 666 C CA . ARG A 1 88 ? -4.786 4.558 -2.112 1.00 98.31 88 ARG A CA 1
ATOM 667 C C . ARG A 1 88 ? -4.457 3.581 -0.986 1.00 98.31 88 ARG A C 1
ATOM 669 O O . ARG A 1 88 ? -5.310 3.326 -0.148 1.00 98.31 88 ARG A O 1
ATOM 676 N N . LEU A 1 89 ? -3.244 3.035 -0.976 1.00 98.19 89 LEU A N 1
ATOM 677 C CA . LEU A 1 89 ? -2.796 2.020 -0.025 1.00 98.19 89 LEU A CA 1
ATOM 678 C C . LEU A 1 89 ? -2.492 2.613 1.363 1.00 98.19 89 LEU A C 1
ATOM 680 O O . LEU A 1 89 ? -2.972 2.097 2.367 1.00 98.19 89 LEU A O 1
ATOM 684 N N . SER A 1 90 ? -1.769 3.737 1.414 1.00 97.81 90 SER A N 1
ATOM 685 C CA . SER A 1 90 ? -1.340 4.388 2.663 1.00 97.81 90 SER A CA 1
ATOM 686 C C . SER A 1 90 ? -2.457 4.649 3.691 1.00 97.81 90 SER A C 1
ATOM 688 O O . SER A 1 90 ? -2.243 4.358 4.870 1.00 97.81 90 SER A O 1
ATOM 690 N N . PRO A 1 91 ? -3.628 5.220 3.332 1.00 97.75 91 PRO A N 1
ATOM 691 C CA . PRO A 1 91 ? -4.690 5.436 4.315 1.00 97.75 91 PRO A CA 1
ATOM 692 C C . PRO A 1 91 ? -5.237 4.122 4.886 1.00 97.75 91 PRO A C 1
ATOM 694 O O . PRO A 1 91 ? -5.503 4.066 6.082 1.00 97.75 91 PRO A O 1
ATOM 697 N N . LEU A 1 92 ? -5.334 3.064 4.075 1.00 97.50 92 LEU A N 1
ATOM 698 C CA . LEU A 1 92 ? -5.852 1.762 4.507 1.00 97.50 92 LEU A CA 1
ATOM 699 C C . LEU A 1 92 ? -4.877 1.048 5.452 1.00 97.50 92 LEU A C 1
ATOM 701 O O . LEU A 1 92 ? -5.290 0.483 6.459 1.00 97.50 92 LEU A O 1
ATOM 705 N N . GLU A 1 93 ? -3.574 1.117 5.169 1.00 96.75 93 GLU A N 1
ATOM 706 C CA . GLU A 1 93 ? -2.537 0.575 6.058 1.00 96.75 93 GLU A CA 1
ATOM 707 C C . GLU A 1 93 ? -2.522 1.302 7.412 1.00 96.75 93 GLU A C 1
ATOM 709 O O . GLU A 1 93 ? -2.406 0.667 8.462 1.00 96.75 93 GLU A O 1
ATOM 714 N N . ARG A 1 94 ? -2.708 2.631 7.411 1.00 95.88 94 ARG A N 1
ATOM 715 C CA . ARG A 1 94 ? -2.849 3.420 8.648 1.00 95.88 94 ARG A CA 1
ATOM 716 C C . ARG A 1 94 ? -4.102 3.047 9.432 1.00 95.88 94 ARG A C 1
ATOM 718 O O . ARG A 1 94 ? -4.049 2.967 10.659 1.00 95.88 94 ARG A O 1
ATOM 725 N N . GLU A 1 95 ? -5.212 2.808 8.746 1.00 93.94 95 GLU A N 1
ATOM 726 C CA . GLU A 1 95 ? -6.453 2.365 9.377 1.00 93.94 95 GLU A CA 1
ATOM 727 C C . GLU A 1 95 ? -6.293 0.978 10.014 1.00 93.94 95 GLU A C 1
ATOM 729 O O . GLU A 1 95 ? -6.586 0.822 11.199 1.00 93.94 95 GLU A O 1
ATOM 734 N N . LEU A 1 96 ? -5.719 0.005 9.296 1.00 93.50 96 LEU A N 1
ATOM 735 C CA . LEU A 1 96 ? -5.408 -1.317 9.854 1.00 93.50 96 LEU A CA 1
ATOM 736 C C . LEU A 1 96 ? -4.475 -1.229 11.062 1.00 93.50 96 LEU A C 1
ATOM 738 O O . LEU A 1 96 ? -4.727 -1.883 12.072 1.00 93.50 96 LEU A O 1
ATOM 742 N N . SER A 1 97 ? -3.428 -0.404 10.989 1.00 92.69 97 SER A N 1
ATOM 743 C CA . SER A 1 97 ? -2.512 -0.197 12.114 1.00 92.69 97 SER A CA 1
ATOM 744 C C . SER A 1 97 ? -3.232 0.401 13.323 1.00 92.69 97 SER A C 1
ATOM 746 O O . SER A 1 97 ? -3.008 -0.051 14.441 1.00 92.69 97 SER A O 1
ATOM 748 N N . THR A 1 98 ? -4.128 1.366 13.107 1.00 90.56 98 THR A N 1
ATOM 749 C CA . THR A 1 98 ? -4.935 1.973 14.178 1.00 90.56 98 THR A CA 1
ATOM 750 C C . THR A 1 98 ? -5.831 0.929 14.843 1.00 90.56 98 THR A C 1
ATOM 752 O O . THR A 1 98 ? -5.904 0.861 16.069 1.00 90.56 98 THR A O 1
ATOM 755 N N . ILE A 1 99 ? -6.477 0.074 14.043 1.00 89.81 99 ILE A N 1
ATOM 756 C CA . ILE A 1 99 ? -7.323 -1.016 14.540 1.00 89.81 99 ILE A CA 1
ATOM 757 C C . ILE A 1 99 ? -6.485 -2.021 15.336 1.00 89.81 99 ILE A C 1
ATOM 759 O O . ILE A 1 99 ? -6.873 -2.384 16.446 1.00 89.81 99 ILE A O 1
ATOM 763 N N . ALA A 1 100 ? -5.331 -2.437 14.813 1.00 86.94 100 ALA A N 1
ATOM 764 C CA . ALA A 1 100 ? -4.448 -3.396 15.470 1.00 86.94 100 ALA A CA 1
ATOM 765 C C . ALA A 1 100 ? -3.924 -2.877 16.816 1.00 86.94 100 ALA A C 1
ATOM 767 O O . ALA A 1 100 ? -3.970 -3.609 17.796 1.00 86.94 100 ALA A O 1
ATOM 768 N N . SER A 1 101 ? -3.503 -1.610 16.892 1.00 84.44 101 SER A N 1
ATOM 769 C CA . SER A 1 101 ? -3.038 -0.984 18.140 1.00 84.44 101 SER A CA 1
ATOM 770 C C . SER A 1 101 ? -4.153 -0.731 19.160 1.00 84.44 101 SER A C 1
ATOM 772 O O . SER A 1 101 ? -3.871 -0.484 20.330 1.00 84.44 101 SER A O 1
ATOM 774 N N . SER A 1 102 ? -5.418 -0.748 18.728 1.00 76.19 102 SER A N 1
ATOM 775 C CA . SER A 1 102 ? -6.569 -0.558 19.615 1.00 76.19 102 SER A CA 1
ATOM 776 C C . SER A 1 102 ? -7.050 -1.850 20.282 1.00 76.19 102 SER A C 1
ATOM 778 O O . SER A 1 102 ? -7.718 -1.769 21.314 1.00 76.19 102 SER A O 1
ATOM 780 N N . ARG A 1 103 ? -6.702 -3.023 19.742 1.00 63.75 103 ARG A N 1
ATOM 781 C CA . ARG A 1 103 ? -7.004 -4.321 20.362 1.00 63.75 103 ARG A CA 1
ATOM 782 C C . ARG A 1 103 ? -6.090 -4.527 21.566 1.00 63.75 103 ARG A C 1
ATOM 784 O O . ARG A 1 103 ? -6.645 -4.651 22.679 1.00 63.75 103 ARG A O 1
#

Sequence (103 aa):
MRLLLSTVLLLASAVLSGCAVAPASAYRFDPTQPQAKRTVPMDQVVALNDRVAQLQIQRNDVRARIAAAPDTWSRLALYGELHRIGARLSPLERELSTIASSR

Organism: NCBI:txid2793270

Radius of gyration: 23.85 Å; chains: 1; bounding box: 30×63×58 Å

Secondary structure (DSSP, 8-state):
-HHHHHHHHHHHHHHHHTS----GGGG---TTSPPPP-PPPHHHHHHHHHHHHHHHHHHHHHHHHHHH-SSHHHHHHHHHHHHHHHHHHHHHHHHHHHHHHH-